Protein AF-A0A1I7S8E9-F1 (afdb_monomer_lite)

Sequence (72 aa):
MRYKCGICIEQLENPVLIRECGHLFCEACLSQWATVRKNAGLSCPFCRTDYTARGLIRVEYSFKRNLQNVKF

Foldseek 3Di:
DACAAPQPRHGADQWKAQQQPGHIHHPVRQVVVCVVCVPPARADPPPRHGGDPVRIDGDPPPDPDPPPPPDD

Secondary structure (DSSP, 8-state):
---B-TTT-SB-SSEEEETTT--EEEHHHHHHHHHHTTTT--B-TTT--B--GGGEEE--------TT----

pLDDT: mean 82.94, std 17.85, range [38.53, 96.44]

Radius of gyration: 13.83 Å; chains: 1; bounding box: 43×19×31 Å

Structure (mmCIF, N/CA/C/O backbone):
data_AF-A0A1I7S8E9-F1
#
_entry.id   AF-A0A1I7S8E9-F1
#
loop_
_atom_site.group_PDB
_atom_site.id
_atom_site.type_symbol
_atom_site.label_atom_id
_atom_site.label_alt_id
_atom_site.label_comp_id
_atom_site.label_asym_id
_atom_site.label_entity_id
_atom_site.label_seq_id
_atom_site.pdbx_PDB_ins_code
_atom_site.Cartn_x
_atom_site.Cartn_y
_atom_site.Cartn_z
_atom_site.occupancy
_atom_site.B_iso_or_equiv
_atom_site.auth_seq_id
_atom_site.auth_comp_id
_atom_site.auth_asym_id
_atom_site.auth_atom_id
_atom_site.pdbx_PDB_model_num
ATOM 1 N N . MET A 1 1 ? -15.477 -9.881 14.102 1.00 44.44 1 MET A N 1
ATOM 2 C CA . MET A 1 1 ? -14.248 -10.030 13.289 1.00 44.44 1 MET A CA 1
ATOM 3 C C . MET A 1 1 ? -13.447 -8.739 13.392 1.00 44.44 1 MET A C 1
ATOM 5 O O . MET A 1 1 ? -14.011 -7.682 13.146 1.00 44.44 1 MET A O 1
ATOM 9 N N . ARG A 1 2 ? -12.195 -8.792 13.865 1.00 57.50 2 ARG A N 1
ATOM 10 C CA . ARG A 1 2 ? -11.326 -7.607 13.992 1.00 57.50 2 ARG A CA 1
ATOM 11 C C . ARG A 1 2 ? -10.557 -7.431 12.683 1.00 57.50 2 ARG A C 1
ATOM 13 O O . ARG A 1 2 ? -9.883 -8.371 12.273 1.00 57.50 2 ARG A O 1
ATOM 20 N N . TYR A 1 3 ? -10.652 -6.265 12.047 1.00 77.25 3 TYR A N 1
ATOM 21 C CA . TYR A 1 3 ? -9.804 -5.935 10.902 1.00 77.25 3 TYR A CA 1
ATOM 22 C C . TYR A 1 3 ? -8.364 -5.743 11.392 1.00 77.25 3 TYR A C 1
ATOM 24 O O . TYR A 1 3 ? -8.076 -4.778 12.105 1.00 77.25 3 TYR A O 1
ATOM 32 N N . LYS A 1 4 ? -7.486 -6.697 11.068 1.00 88.25 4 LYS A N 1
A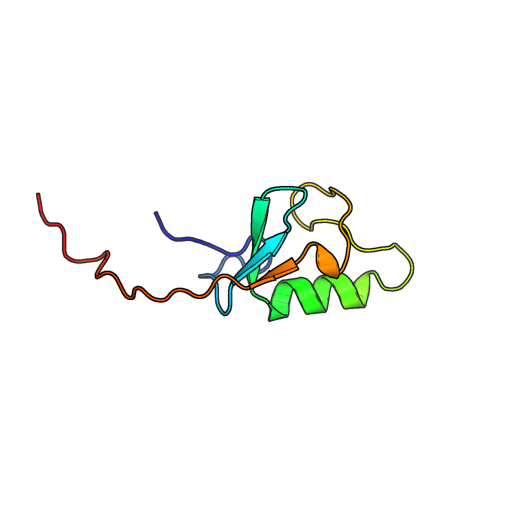TOM 33 C CA . LYS A 1 4 ? -6.069 -6.678 11.440 1.00 88.25 4 LYS A CA 1
ATOM 34 C C . LYS A 1 4 ? -5.192 -6.366 10.233 1.00 88.25 4 LYS A C 1
ATOM 36 O O . LYS A 1 4 ? -5.490 -6.809 9.127 1.00 88.25 4 LYS A O 1
ATOM 41 N N . CYS A 1 5 ? -4.106 -5.637 10.451 1.00 91.94 5 CYS A N 1
ATOM 42 C CA . CYS A 1 5 ? -3.095 -5.382 9.436 1.00 91.94 5 CYS A CA 1
ATOM 43 C C . CYS A 1 5 ? -2.316 -6.663 9.113 1.00 91.94 5 CYS A C 1
ATOM 45 O O . CYS A 1 5 ? -1.810 -7.319 10.017 1.00 91.94 5 CYS A O 1
ATOM 47 N N . GLY A 1 6 ? -2.137 -6.978 7.827 1.00 87.12 6 GLY A N 1
ATOM 48 C CA . GLY A 1 6 ? -1.311 -8.114 7.394 1.00 87.12 6 GLY A CA 1
ATOM 49 C C . GLY A 1 6 ? 0.203 -7.943 7.597 1.00 87.12 6 GLY A C 1
ATOM 50 O O . GLY A 1 6 ? 0.941 -8.869 7.286 1.00 87.12 6 GLY A O 1
ATOM 51 N N . ILE A 1 7 ? 0.668 -6.779 8.082 1.00 93.44 7 ILE A N 1
ATOM 52 C CA . ILE A 1 7 ? 2.086 -6.499 8.381 1.00 93.44 7 ILE A CA 1
ATOM 53 C C . ILE A 1 7 ? 2.336 -6.545 9.893 1.00 93.44 7 ILE A C 1
ATOM 55 O O . ILE A 1 7 ? 3.092 -7.392 10.353 1.00 93.44 7 ILE A O 1
ATOM 59 N N . CYS A 1 8 ? 1.707 -5.656 10.675 1.00 94.56 8 CYS A N 1
ATOM 60 C CA . CYS A 1 8 ? 1.932 -5.604 12.126 1.00 94.56 8 CYS A CA 1
ATOM 61 C C . CYS A 1 8 ? 1.050 -6.574 12.926 1.00 94.56 8 CYS A C 1
ATOM 63 O O . CYS A 1 8 ? 1.273 -6.750 14.116 1.00 94.56 8 CYS A O 1
ATOM 65 N N . ILE A 1 9 ? 0.050 -7.210 12.298 1.00 91.38 9 ILE A N 1
ATOM 66 C CA . ILE A 1 9 ? -0.886 -8.159 12.936 1.00 91.38 9 ILE A CA 1
ATOM 67 C C . ILE A 1 9 ? -1.773 -7.511 14.031 1.00 91.38 9 ILE A C 1
ATOM 69 O O . ILE A 1 9 ? -2.593 -8.180 14.673 1.00 91.38 9 ILE A O 1
ATOM 73 N N . GLU A 1 10 ? -1.690 -6.189 14.192 1.00 91.94 10 GLU A N 1
ATOM 74 C CA . GLU A 1 10 ? -2.529 -5.384 15.082 1.00 91.94 10 GLU A CA 1
ATOM 75 C C . GLU A 1 10 ? -3.777 -4.842 14.378 1.00 91.94 10 GLU A C 1
ATOM 77 O O . GLU A 1 10 ? -4.008 -5.091 13.194 1.00 91.94 10 GLU A O 1
ATOM 82 N N . GLN A 1 11 ? -4.622 -4.122 15.118 1.00 90.69 11 GLN A N 1
ATOM 83 C CA . GLN A 1 11 ? -5.778 -3.433 14.552 1.00 90.69 11 GLN A CA 1
ATOM 84 C C . GLN A 1 11 ? -5.335 -2.388 13.517 1.00 90.69 11 GLN A C 1
ATOM 86 O O . GLN A 1 11 ? -4.333 -1.707 13.706 1.00 90.69 11 GLN A O 1
ATOM 91 N N . LEU A 1 12 ? -6.088 -2.265 12.420 1.00 91.06 12 LEU A N 1
ATOM 92 C CA . LEU A 1 12 ? -5.804 -1.257 11.398 1.00 91.06 12 LEU A CA 1
ATOM 93 C C . LEU A 1 12 ? -5.913 0.167 11.966 1.00 91.06 12 LEU A C 1
ATOM 95 O O . LEU A 1 12 ? -6.970 0.563 12.458 1.00 91.06 12 LEU A O 1
ATOM 99 N N . GLU 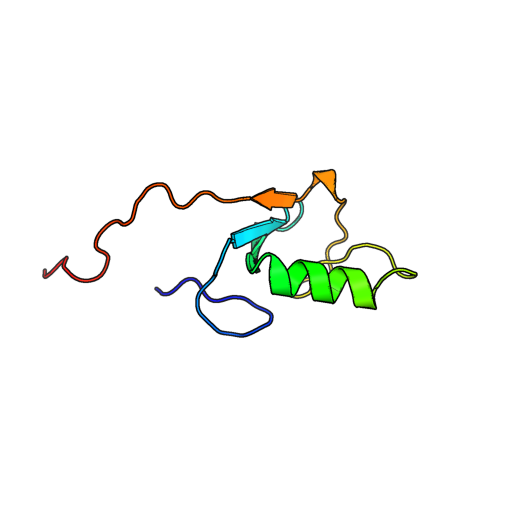A 1 13 ? -4.842 0.937 11.809 1.00 91.12 13 GLU A N 1
ATOM 100 C CA . GLU A 1 13 ? -4.768 2.374 12.068 1.00 91.12 13 GLU A CA 1
ATOM 101 C C . GLU A 1 13 ? -4.543 3.097 10.736 1.00 91.12 13 GLU A C 1
ATOM 103 O O . GLU A 1 13 ? -3.639 2.726 9.984 1.00 91.12 13 GLU A O 1
ATOM 108 N N . ASN A 1 14 ? -5.378 4.097 10.428 1.00 92.56 14 ASN A N 1
ATOM 109 C CA . ASN A 1 14 ? -5.370 4.812 9.143 1.00 92.56 14 ASN A CA 1
ATOM 110 C C . ASN A 1 14 ? -5.287 3.829 7.957 1.00 92.56 14 ASN A C 1
ATOM 112 O O . ASN A 1 14 ? -4.265 3.751 7.270 1.00 92.56 14 ASN A O 1
ATOM 116 N N . PRO A 1 15 ? -6.316 2.984 7.769 1.00 93.00 15 PRO A N 1
ATOM 117 C CA . PRO A 1 15 ? -6.272 1.898 6.800 1.00 93.00 15 PRO A CA 1
ATOM 118 C C . PRO A 1 15 ? -6.090 2.417 5.369 1.00 93.00 15 PRO A C 1
ATOM 120 O O . PRO A 1 15 ? -6.762 3.345 4.909 1.00 93.00 15 PRO A O 1
ATOM 123 N N . VAL A 1 16 ? -5.235 1.730 4.625 1.00 94.19 16 VAL A N 1
ATOM 124 C CA . VAL A 1 16 ? -5.049 1.932 3.194 1.00 94.19 16 VAL A CA 1
ATOM 125 C C . VAL A 1 16 ? -5.358 0.626 2.477 1.00 94.19 16 VAL A C 1
ATOM 127 O O . VAL A 1 16 ? -4.809 -0.427 2.809 1.00 94.19 16 VAL A O 1
ATOM 130 N N . LEU A 1 17 ? -6.259 0.707 1.502 1.00 93.62 17 LEU A N 1
ATOM 131 C CA . LEU A 1 17 ? -6.632 -0.372 0.599 1.00 93.62 17 LEU A CA 1
ATOM 132 C C . LEU A 1 17 ? -5.783 -0.286 -0.671 1.00 93.62 17 LEU A C 1
ATOM 134 O O . LEU A 1 17 ? -5.715 0.772 -1.301 1.00 93.62 17 LEU A O 1
ATOM 138 N N . ILE A 1 18 ? -5.194 -1.407 -1.079 1.00 95.50 18 ILE A N 1
ATOM 139 C CA . ILE A 1 18 ? -4.590 -1.547 -2.409 1.00 95.50 18 ILE A CA 1
ATOM 140 C C . ILE A 1 18 ? -5.698 -1.955 -3.385 1.00 95.50 18 ILE A C 1
ATOM 142 O O . ILE A 1 18 ? -6.226 -3.063 -3.283 1.00 95.50 18 ILE A O 1
ATOM 146 N N . ARG A 1 19 ? -6.070 -1.078 -4.323 1.00 95.38 19 ARG A N 1
ATOM 147 C CA . ARG A 1 19 ? -7.196 -1.293 -5.256 1.00 95.38 19 ARG A CA 1
ATOM 148 C C . ARG A 1 19 ? -7.053 -2.551 -6.100 1.00 95.38 19 ARG A C 1
ATOM 150 O O . ARG A 1 19 ? -8.047 -3.210 -6.375 1.00 95.38 19 ARG A O 1
ATOM 157 N N . GLU A 1 20 ? -5.834 -2.865 -6.508 1.00 96.00 20 GLU A N 1
ATOM 158 C CA . GLU A 1 20 ? -5.519 -3.946 -7.436 1.00 96.00 20 GLU A CA 1
ATOM 159 C C . GLU A 1 20 ? -5.698 -5.337 -6.807 1.00 96.00 20 GLU A C 1
ATOM 161 O O . GLU A 1 20 ? -5.898 -6.306 -7.533 1.00 96.00 20 GLU A O 1
ATOM 166 N N . CYS A 1 21 ? -5.664 -5.453 -5.472 1.00 95.62 21 CYS A N 1
ATOM 167 C CA . CYS A 1 21 ? -5.792 -6.746 -4.788 1.00 95.62 21 CYS A CA 1
ATOM 168 C C . CYS A 1 21 ? -6.743 -6.768 -3.583 1.00 95.62 21 CYS A C 1
ATOM 170 O O . CYS A 1 21 ? -6.957 -7.829 -3.004 1.00 95.62 21 CYS A O 1
ATOM 172 N N . GLY A 1 22 ? -7.284 -5.625 -3.164 1.00 92.25 22 GLY A N 1
ATOM 173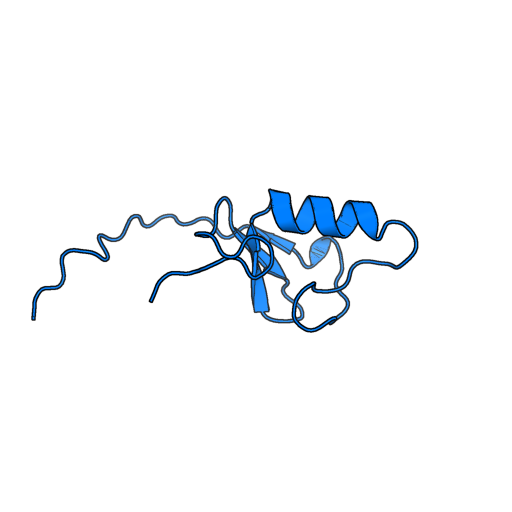 C CA . GLY A 1 22 ? -8.268 -5.531 -2.085 1.00 92.25 22 GLY A CA 1
ATOM 174 C C . GLY A 1 22 ? -7.725 -5.730 -0.663 1.00 92.25 22 GLY A C 1
ATOM 175 O O . GLY A 1 22 ? -8.513 -5.794 0.278 1.00 92.25 22 GLY A O 1
ATOM 176 N N . HIS A 1 23 ? -6.407 -5.821 -0.467 1.00 94.12 23 HIS A N 1
ATOM 177 C CA . HIS A 1 23 ? -5.821 -5.995 0.867 1.00 94.12 23 HIS A CA 1
ATOM 178 C C . HIS A 1 23 ? -5.666 -4.659 1.605 1.00 94.12 23 HIS A C 1
ATOM 180 O O . HIS A 1 23 ? -5.332 -3.637 1.001 1.00 94.12 23 HIS A O 1
ATOM 186 N N . LEU A 1 24 ? -5.886 -4.694 2.923 1.00 92.94 24 LEU A N 1
ATOM 187 C CA . LEU A 1 24 ? -5.846 -3.542 3.824 1.00 92.94 24 LEU A CA 1
ATOM 188 C C . LEU A 1 24 ? -4.624 -3.592 4.744 1.00 92.94 24 LEU A C 1
ATOM 190 O O . LEU A 1 24 ? -4.323 -4.623 5.353 1.00 92.94 24 LEU A O 1
ATOM 194 N N . PHE A 1 25 ? -3.971 -2.447 4.909 1.00 94.75 25 PHE A N 1
ATOM 195 C CA . PHE A 1 25 ? -2.828 -2.277 5.805 1.00 94.75 25 PHE A CA 1
ATOM 196 C C . PHE A 1 25 ? -2.918 -0.944 6.540 1.00 94.75 25 PHE A C 1
ATOM 198 O O . PHE A 1 25 ? -3.612 -0.041 6.083 1.00 94.75 25 PHE A O 1
ATOM 205 N N . CYS A 1 26 ? -2.204 -0.795 7.657 1.00 95.44 26 CYS A N 1
ATOM 206 C CA . CYS A 1 26 ? -1.996 0.531 8.227 1.00 95.44 26 CYS A CA 1
ATOM 207 C C . CYS A 1 26 ? -1.180 1.370 7.241 1.00 95.44 26 CYS A C 1
ATOM 209 O O . CYS A 1 26 ? -0.239 0.854 6.625 1.00 95.44 26 CYS A O 1
ATOM 211 N N . GLU A 1 27 ? -1.492 2.658 7.125 1.00 94.56 27 GLU A N 1
ATOM 212 C CA . GLU A 1 27 ? -0.741 3.582 6.273 1.00 94.56 27 GLU A CA 1
ATOM 213 C C . GLU A 1 27 ? 0.763 3.536 6.570 1.00 94.56 27 GLU A C 1
ATOM 215 O O . GLU A 1 27 ? 1.577 3.412 5.650 1.00 94.56 27 GLU A O 1
ATOM 220 N N . ALA A 1 28 ? 1.130 3.584 7.855 1.00 96.00 28 ALA A N 1
ATOM 221 C CA . ALA A 1 28 ? 2.523 3.562 8.289 1.00 96.00 28 ALA A CA 1
ATOM 222 C C . ALA A 1 28 ? 3.229 2.268 7.855 1.00 96.00 28 ALA A C 1
ATOM 224 O O . ALA A 1 28 ? 4.320 2.314 7.287 1.00 96.00 28 ALA A O 1
ATOM 225 N N . CYS A 1 29 ? 2.578 1.117 8.047 1.00 96.44 29 CYS A N 1
ATOM 226 C CA . CYS A 1 29 ? 3.135 -0.180 7.672 1.00 96.44 29 CYS A CA 1
ATOM 227 C C . CYS A 1 29 ? 3.340 -0.297 6.156 1.00 96.44 29 CYS A C 1
ATOM 229 O O . CYS A 1 29 ? 4.398 -0.738 5.706 1.00 96.44 29 CYS A O 1
ATOM 231 N N . LEU A 1 30 ? 2.355 0.122 5.357 1.00 94.88 30 LEU A N 1
ATOM 232 C CA . LEU A 1 30 ? 2.464 0.061 3.900 1.00 94.88 30 LEU A CA 1
ATOM 233 C C . LEU A 1 30 ? 3.521 1.040 3.363 1.00 94.88 30 LEU A C 1
ATOM 235 O O . LEU A 1 30 ? 4.248 0.712 2.425 1.00 94.88 30 LEU A O 1
ATOM 239 N N . SER A 1 31 ? 3.658 2.211 3.988 1.00 93.56 31 SER A N 1
ATOM 240 C CA . SER A 1 31 ? 4.673 3.215 3.637 1.00 93.56 31 SER A CA 1
ATOM 241 C C . SER A 1 31 ? 6.095 2.742 3.954 1.00 93.56 31 SER A C 1
ATOM 243 O O . SER A 1 31 ? 7.009 2.914 3.140 1.00 93.56 31 SER A O 1
ATOM 245 N N . GLN A 1 32 ? 6.292 2.095 5.107 1.00 94.81 32 GLN A N 1
ATOM 246 C CA . GLN A 1 32 ? 7.564 1.458 5.464 1.00 94.81 32 GLN A CA 1
ATOM 247 C C . GLN A 1 32 ? 7.922 0.352 4.468 1.00 94.81 32 GLN A C 1
ATOM 249 O O . GLN A 1 32 ? 9.041 0.324 3.954 1.00 94.81 32 GLN A O 1
ATOM 254 N N . TRP A 1 33 ? 6.957 -0.504 4.125 1.00 93.50 33 TRP A N 1
ATOM 255 C CA . TRP A 1 33 ? 7.142 -1.550 3.122 1.00 93.50 33 TRP A CA 1
ATOM 256 C C . TRP A 1 33 ? 7.567 -0.985 1.758 1.00 93.50 33 TRP A C 1
ATOM 258 O O . TRP A 1 33 ? 8.561 -1.428 1.181 1.00 93.50 33 TRP A O 1
ATOM 268 N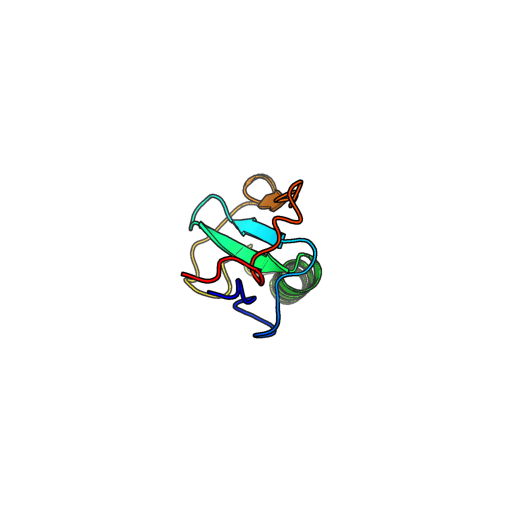 N . ALA A 1 34 ? 6.870 0.046 1.272 1.00 90.31 34 ALA A N 1
ATOM 269 C CA . ALA A 1 34 ? 7.211 0.721 0.021 1.00 90.31 34 ALA A CA 1
ATOM 270 C C . ALA A 1 34 ? 8.621 1.343 0.053 1.00 90.31 34 ALA A C 1
ATOM 272 O O . ALA A 1 34 ? 9.344 1.301 -0.942 1.00 90.31 34 ALA A O 1
ATOM 273 N N . THR A 1 35 ? 9.046 1.869 1.206 1.00 89.50 35 THR A N 1
ATOM 274 C CA . THR A 1 35 ? 10.378 2.469 1.389 1.00 89.50 35 THR A CA 1
ATOM 275 C C . THR A 1 35 ? 11.501 1.436 1.284 1.00 89.50 35 THR A C 1
ATOM 277 O O . THR A 1 35 ? 12.525 1.716 0.662 1.00 89.50 35 THR A O 1
ATOM 280 N N . VAL A 1 36 ? 11.308 0.232 1.831 1.00 86.06 36 VAL A N 1
ATOM 281 C CA . VAL A 1 36 ? 12.277 -0.876 1.713 1.00 86.06 36 VAL A CA 1
ATOM 282 C C . VAL A 1 36 ? 12.391 -1.368 0.263 1.00 86.06 36 VAL A C 1
ATOM 284 O O . VAL A 1 36 ? 13.437 -1.857 -0.158 1.00 86.06 36 VAL A O 1
ATOM 287 N N . ARG A 1 37 ? 11.332 -1.199 -0.535 1.00 84.12 37 ARG A N 1
ATOM 288 C CA . ARG A 1 37 ? 11.220 -1.701 -1.913 1.00 84.12 37 ARG A CA 1
ATOM 289 C C . ARG A 1 37 ? 11.525 -0.654 -2.991 1.00 84.12 37 ARG A C 1
ATOM 291 O O . ARG A 1 37 ? 11.223 -0.908 -4.151 1.00 84.12 37 ARG A O 1
ATOM 298 N N . LYS A 1 38 ? 12.149 0.486 -2.658 1.00 71.44 38 LYS A N 1
ATOM 299 C CA . LYS A 1 38 ? 12.377 1.628 -3.578 1.00 71.44 38 LYS A CA 1
ATOM 300 C C . LYS A 1 38 ? 12.899 1.264 -4.980 1.00 71.44 38 LYS A C 1
ATOM 302 O O . LYS A 1 38 ? 12.516 1.925 -5.937 1.00 71.44 38 LYS A O 1
ATOM 307 N N . ASN A 1 39 ? 13.703 0.206 -5.116 1.00 75.31 39 ASN A N 1
ATOM 308 C CA . ASN A 1 39 ? 14.278 -0.225 -6.400 1.00 75.31 39 ASN A CA 1
ATOM 309 C C . ASN A 1 39 ? 13.529 -1.394 -7.076 1.00 75.31 39 ASN A C 1
ATOM 311 O O . ASN A 1 39 ? 13.908 -1.805 -8.166 1.00 75.31 39 ASN A O 1
ATOM 315 N N . ALA A 1 40 ? 12.500 -1.953 -6.433 1.00 79.94 40 ALA A N 1
ATOM 316 C CA . ALA A 1 40 ? 11.797 -3.167 -6.861 1.00 79.94 40 ALA A CA 1
ATOM 317 C C . ALA A 1 40 ? 10.323 -2.928 -7.243 1.00 79.94 40 ALA A C 1
ATOM 319 O O . ALA A 1 40 ? 9.603 -3.885 -7.512 1.00 79.94 40 ALA A O 1
ATOM 320 N N . GLY A 1 41 ? 9.868 -1.671 -7.248 1.00 85.12 41 GLY A N 1
ATOM 321 C CA . GLY A 1 41 ? 8.465 -1.330 -7.483 1.00 85.12 41 GLY A CA 1
ATOM 322 C C . GLY A 1 41 ? 7.560 -1.587 -6.271 1.00 85.12 41 GLY A C 1
ATOM 323 O O . GLY A 1 41 ? 7.981 -2.083 -5.223 1.00 85.12 41 GLY A O 1
ATOM 324 N N . LEU A 1 42 ? 6.291 -1.198 -6.404 1.00 92.50 42 LEU A N 1
ATOM 325 C CA . LEU A 1 42 ? 5.280 -1.344 -5.359 1.00 92.50 42 LEU A CA 1
ATOM 326 C C . LEU A 1 42 ? 4.542 -2.677 -5.531 1.00 92.50 42 LEU A C 1
ATOM 328 O O . LEU A 1 42 ? 3.86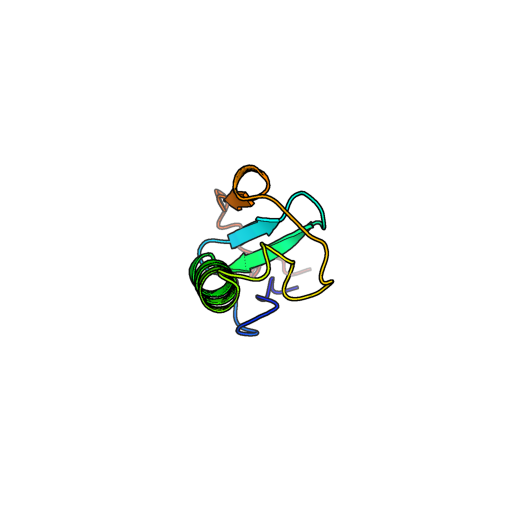2 -2.881 -6.531 1.00 92.50 42 LEU A O 1
ATOM 332 N N . SER A 1 43 ? 4.653 -3.561 -4.538 1.00 95.06 43 SER A N 1
ATOM 333 C CA . SER A 1 43 ? 4.000 -4.879 -4.523 1.00 95.06 43 SER A CA 1
ATOM 334 C C . SER A 1 43 ? 3.321 -5.136 -3.185 1.00 95.06 43 SER A C 1
ATOM 336 O O . SER A 1 43 ? 3.842 -4.758 -2.133 1.00 95.06 43 SER A O 1
ATOM 338 N N . CYS A 1 44 ? 2.139 -5.751 -3.205 1.00 94.88 44 CYS A N 1
ATOM 339 C CA . CYS A 1 44 ? 1.369 -6.032 -1.999 1.00 94.88 44 CYS A CA 1
ATOM 340 C C . CYS A 1 44 ? 2.172 -6.944 -1.043 1.00 94.88 44 CYS A C 1
ATOM 342 O O . CYS A 1 44 ? 2.606 -8.016 -1.467 1.00 94.88 44 CYS A O 1
ATOM 344 N N . PRO A 1 45 ? 2.322 -6.594 0.249 1.00 93.50 45 PRO A N 1
ATOM 345 C CA . PRO A 1 45 ? 3.029 -7.434 1.221 1.00 93.50 45 PRO A CA 1
ATOM 346 C C . PRO A 1 45 ? 2.418 -8.834 1.397 1.00 93.50 45 PRO A C 1
ATOM 348 O O . PRO A 1 45 ? 3.123 -9.768 1.766 1.00 93.50 45 PRO A O 1
ATOM 351 N N . PHE A 1 46 ? 1.113 -8.982 1.143 1.00 92.19 46 PHE A N 1
ATOM 352 C CA . PHE A 1 46 ? 0.378 -10.225 1.386 1.00 92.19 46 PHE A CA 1
ATOM 353 C C . PHE A 1 46 ? 0.360 -11.155 0.166 1.00 92.19 46 PHE A C 1
ATOM 355 O O . PHE A 1 46 ? 0.755 -12.312 0.260 1.00 92.19 46 PHE A O 1
ATOM 362 N N . CYS A 1 47 ? -0.074 -10.652 -0.992 1.00 94.62 47 CYS A N 1
ATOM 363 C CA . CYS A 1 47 ? -0.271 -11.461 -2.203 1.00 94.62 47 CYS A CA 1
ATOM 364 C C . CYS A 1 47 ? 0.722 -11.155 -3.330 1.00 94.62 47 CYS A C 1
ATOM 366 O O . CYS A 1 47 ? 0.677 -11.802 -4.371 1.00 94.62 47 CYS A O 1
ATOM 368 N N . ARG A 1 48 ? 1.624 -10.183 -3.131 1.00 93.56 48 ARG A N 1
ATOM 369 C CA . ARG A 1 48 ? 2.638 -9.743 -4.104 1.00 93.56 48 ARG A CA 1
ATOM 370 C C . ARG A 1 48 ? 2.091 -9.151 -5.404 1.00 93.56 48 ARG A C 1
ATOM 372 O O . ARG A 1 48 ? 2.886 -8.875 -6.289 1.00 93.56 48 ARG A O 1
ATOM 379 N N . THR A 1 49 ? 0.785 -8.896 -5.509 1.00 95.62 49 THR A N 1
ATOM 380 C CA . THR A 1 49 ? 0.212 -8.135 -6.628 1.00 95.62 49 THR A CA 1
ATOM 381 C C . THR A 1 49 ? 0.861 -6.760 -6.714 1.00 95.62 49 THR A C 1
ATOM 383 O O . THR A 1 49 ? 0.891 -6.029 -5.718 1.00 95.62 49 THR A O 1
ATOM 386 N N . ASP A 1 50 ? 1.364 -6.416 -7.895 1.00 95.56 50 ASP A N 1
ATOM 387 C CA . ASP A 1 50 ? 1.911 -5.093 -8.168 1.00 95.56 50 ASP A CA 1
ATOM 388 C C . ASP A 1 50 ? 0.802 -4.039 -8.170 1.00 95.56 50 ASP A C 1
ATOM 390 O O . ASP A 1 50 ? -0.330 -4.292 -8.587 1.00 95.56 50 ASP A O 1
ATOM 394 N N . TYR A 1 51 ? 1.123 -2.845 -7.685 1.00 94.44 51 TYR A N 1
ATOM 395 C CA . TYR A 1 51 ? 0.186 -1.729 -7.631 1.00 94.44 51 TYR A CA 1
ATOM 396 C C . TYR A 1 51 ? 0.885 -0.408 -7.934 1.00 94.44 51 TYR A C 1
ATOM 398 O O . TYR A 1 51 ? 2.109 -0.316 -8.002 1.00 94.44 51 TYR A O 1
ATOM 406 N N . THR A 1 52 ? 0.104 0.653 -8.120 1.00 92.75 52 THR A N 1
ATOM 407 C CA . THR A 1 52 ? 0.649 2.005 -8.304 1.00 92.75 52 THR A CA 1
ATOM 408 C C . THR A 1 52 ? 0.319 2.887 -7.108 1.00 92.75 52 THR A C 1
ATOM 410 O O . THR A 1 52 ? -0.641 2.630 -6.391 1.00 92.75 52 THR A O 1
ATOM 413 N N . ALA A 1 53 ? 1.052 3.986 -6.905 1.00 88.50 53 ALA A N 1
ATOM 414 C CA . ALA A 1 53 ? 0.722 4.944 -5.842 1.00 88.50 53 ALA A CA 1
ATOM 415 C C . ALA A 1 53 ? -0.716 5.501 -5.966 1.00 88.50 53 ALA A C 1
ATOM 417 O O . ALA A 1 53 ? -1.364 5.768 -4.960 1.00 88.50 53 ALA A O 1
ATOM 418 N N . ARG A 1 54 ? -1.248 5.603 -7.195 1.00 91.88 54 ARG A N 1
ATOM 419 C CA . ARG A 1 54 ? -2.651 5.977 -7.475 1.00 91.88 54 ARG A CA 1
ATOM 420 C C . ARG A 1 54 ? -3.657 4.869 -7.133 1.00 91.88 54 ARG A C 1
ATOM 422 O O . ARG A 1 54 ? -4.854 5.125 -7.065 1.00 91.88 54 ARG A O 1
ATOM 429 N N . GLY A 1 55 ? -3.176 3.642 -6.948 1.00 91.25 55 GLY A N 1
ATOM 430 C CA . GLY A 1 55 ? -3.934 2.473 -6.511 1.00 91.25 55 GLY A CA 1
ATOM 431 C C . GLY A 1 55 ? -4.217 2.446 -5.007 1.00 91.25 55 GLY A C 1
ATOM 432 O O . GLY A 1 55 ? -4.925 1.559 -4.544 1.00 91.25 55 GLY A O 1
ATOM 433 N N . LEU A 1 56 ? -3.696 3.403 -4.233 1.00 93.94 56 LEU A N 1
ATOM 434 C CA . LEU A 1 56 ? -3.898 3.472 -2.788 1.00 93.94 56 LEU A CA 1
ATOM 435 C C . LEU A 1 56 ? -5.147 4.289 -2.442 1.00 93.94 56 LEU A C 1
ATOM 437 O O . LEU A 1 56 ? -5.224 5.478 -2.747 1.00 93.94 56 LEU A O 1
ATOM 441 N N . ILE A 1 57 ? -6.111 3.660 -1.768 1.00 94.44 57 ILE A N 1
ATOM 442 C CA . ILE A 1 57 ? -7.310 4.326 -1.238 1.00 94.44 57 ILE A CA 1
ATOM 443 C C . ILE A 1 57 ? -7.216 4.379 0.283 1.00 94.44 57 ILE A C 1
ATOM 445 O O . ILE A 1 57 ? -7.161 3.338 0.938 1.00 94.44 57 ILE A O 1
ATOM 449 N N . ARG A 1 58 ? -7.257 5.588 0.850 1.00 92.38 58 ARG A N 1
ATOM 450 C CA . ARG A 1 58 ? -7.466 5.784 2.290 1.00 92.38 58 ARG A CA 1
ATOM 451 C C . ARG A 1 58 ? -8.916 5.470 2.622 1.00 92.38 58 ARG A C 1
ATOM 453 O O . ARG A 1 58 ? -9.825 6.027 2.008 1.00 92.38 58 ARG A O 1
ATOM 460 N N . VAL A 1 59 ? -9.127 4.566 3.569 1.00 88.31 59 VAL A N 1
ATOM 461 C CA . VAL A 1 59 ? -10.474 4.196 4.001 1.00 88.31 59 VAL A CA 1
ATOM 462 C C . VAL A 1 59 ? -10.806 4.991 5.259 1.00 88.31 59 VAL A C 1
ATOM 464 O O . VAL A 1 59 ? -10.383 4.652 6.359 1.00 88.31 59 VAL A O 1
ATOM 467 N N . GLU A 1 60 ? -11.572 6.065 5.098 1.00 78.38 60 GLU A N 1
ATOM 468 C CA . GLU A 1 60 ? -12.102 6.819 6.233 1.00 78.38 60 GLU A CA 1
ATOM 469 C C . GLU A 1 60 ? -13.145 5.963 6.964 1.00 78.38 60 GLU A C 1
ATOM 471 O O . GLU A 1 60 ? -14.215 5.652 6.434 1.00 78.38 60 GLU A O 1
ATOM 476 N N . TYR A 1 61 ? -12.860 5.563 8.203 1.00 62.25 61 TYR A N 1
ATOM 477 C CA . TYR A 1 61 ? -13.848 4.907 9.058 1.00 62.25 61 TYR A CA 1
ATOM 478 C C . TYR A 1 61 ? -14.812 5.956 9.639 1.00 62.25 61 TYR A C 1
ATOM 480 O O . TYR A 1 61 ? -14.831 6.187 10.846 1.00 62.25 61 TYR A O 1
ATOM 488 N N . SER A 1 62 ? -15.669 6.577 8.821 1.00 51.62 62 SER A N 1
ATOM 489 C CA . SER A 1 62 ? -16.696 7.532 9.296 1.00 51.62 62 SER A CA 1
ATOM 490 C C . SER A 1 62 ? -17.819 6.884 10.125 1.00 51.62 62 SER A C 1
ATOM 492 O O . SER A 1 62 ? -18.894 7.449 10.291 1.00 51.62 62 SER A O 1
ATOM 494 N N . PHE A 1 63 ? -17.602 5.694 10.682 1.00 49.59 63 PHE A N 1
ATOM 495 C CA . PHE A 1 63 ? -18.546 5.060 11.583 1.00 49.59 63 PHE A CA 1
ATOM 496 C C . PHE A 1 63 ? -17.774 4.286 12.653 1.00 49.59 63 PHE A C 1
ATOM 498 O O . PHE A 1 63 ? -17.468 3.103 12.498 1.00 49.59 63 PHE A O 1
ATOM 505 N N . LYS A 1 64 ? -17.537 4.937 13.799 1.00 47.88 64 LYS A N 1
ATOM 506 C CA . LYS A 1 64 ? -17.451 4.254 15.098 1.00 47.88 64 LYS A CA 1
ATOM 507 C C . LYS A 1 64 ? -18.795 3.558 15.358 1.00 47.88 64 LYS A C 1
ATOM 509 O O . LYS A 1 64 ? -19.587 4.004 16.182 1.00 47.88 64 LYS A O 1
ATOM 514 N N . ARG A 1 65 ? -19.130 2.504 14.607 1.00 47.84 65 ARG A N 1
ATOM 515 C CA . ARG A 1 65 ? -20.322 1.704 14.904 1.00 47.84 65 ARG A CA 1
ATOM 516 C C . ARG A 1 65 ? -19.874 0.803 16.024 1.00 47.84 65 ARG A C 1
ATOM 518 O O . ARG A 1 65 ? -18.969 0.003 15.828 1.00 47.84 65 ARG A O 1
ATOM 525 N N . ASN A 1 66 ? -20.448 1.023 17.196 1.00 44.16 66 ASN A N 1
ATOM 526 C CA . ASN A 1 66 ? -20.374 0.169 18.370 1.00 44.16 66 ASN A CA 1
ATOM 527 C C . ASN A 1 66 ? -20.458 -1.326 17.995 1.00 44.16 66 ASN A C 1
ATOM 529 O O . ASN A 1 66 ? -21.530 -1.917 18.038 1.00 44.16 66 ASN A O 1
ATOM 533 N N . LEU A 1 67 ? -19.337 -1.961 17.648 1.00 54.69 67 LEU A N 1
ATOM 534 C CA . LEU A 1 67 ? -19.272 -3.395 17.340 1.00 54.69 67 LEU A CA 1
ATOM 535 C C . LEU A 1 67 ? -19.068 -4.247 18.605 1.00 54.69 67 LEU A C 1
ATOM 537 O O . LEU A 1 67 ? -18.658 -5.400 18.509 1.00 54.69 67 LEU A O 1
ATOM 541 N N . GLN A 1 68 ? -19.345 -3.692 19.790 1.00 50.56 68 GLN A N 1
ATOM 542 C CA . GLN A 1 68 ? -19.291 -4.419 21.064 1.00 50.56 68 GLN A CA 1
ATOM 543 C C . GLN A 1 68 ? -20.653 -4.594 21.756 1.00 50.56 68 GLN A C 1
ATOM 545 O O . GLN A 1 68 ? -20.699 -5.277 22.768 1.00 50.56 68 GLN A O 1
ATOM 550 N N . ASN A 1 69 ? -21.762 -4.059 21.218 1.00 38.53 69 ASN A N 1
ATOM 551 C CA . ASN A 1 69 ? -23.062 -4.064 21.918 1.00 38.53 69 ASN A CA 1
ATOM 552 C C . ASN A 1 69 ? -24.246 -4.617 21.104 1.00 38.53 69 ASN A C 1
ATOM 554 O O . ASN A 1 69 ? -25.386 -4.240 21.357 1.00 38.53 69 ASN A O 1
ATOM 558 N N . VAL A 1 70 ? -24.022 -5.534 20.159 1.00 45.88 70 VAL A N 1
ATOM 559 C CA . VAL A 1 70 ? -25.124 -6.367 19.646 1.00 45.88 70 VAL A CA 1
ATOM 560 C C . VAL A 1 70 ? -25.145 -7.649 20.475 1.00 45.88 70 VAL A C 1
ATOM 562 O O . VAL A 1 70 ? -24.449 -8.612 20.159 1.00 45.88 70 VAL A O 1
ATOM 565 N N . LYS A 1 71 ? -25.876 -7.614 21.595 1.00 39.41 71 LYS A N 1
ATOM 566 C CA . LYS A 1 71 ? -26.330 -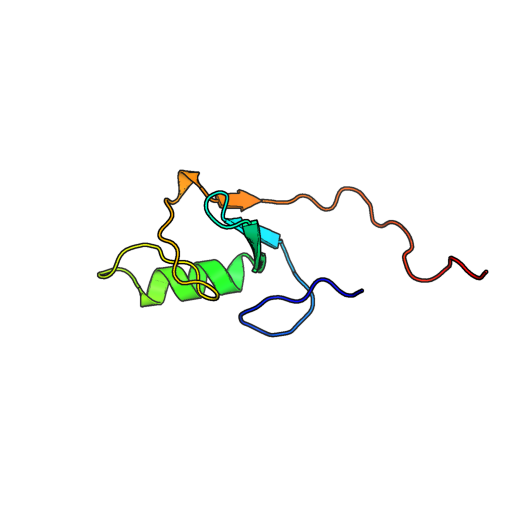8.829 22.279 1.00 39.41 71 LYS A CA 1
ATOM 567 C C . LYS A 1 71 ? -27.503 -9.386 21.468 1.00 39.41 71 LYS A C 1
ATOM 569 O O . LYS A 1 71 ? -28.426 -8.628 21.174 1.00 39.41 71 LYS A O 1
ATOM 574 N N . PHE A 1 72 ? -27.408 -10.652 21.072 1.00 43.72 72 PHE A N 1
ATOM 575 C CA . PHE A 1 72 ? -28.571 -11.440 20.667 1.00 43.72 72 PHE A CA 1
ATOM 576 C C . PHE A 1 72 ? -29.393 -11.799 21.905 1.00 43.72 72 PHE A C 1
ATOM 578 O O . PHE A 1 72 ? -28.769 -11.935 22.986 1.00 43.72 72 PHE A O 1
#

Organism: Bursaphelenchus xylophilus (NCBI:txid6326)

InterPro domains:
  IPR001841 Zinc finger, RING-type [PS50089] (5-48)
  IPR001841 Zinc finger, RING-type [SM00184] (5-47)
  IPR013083 Zinc finger, RING/FYVE/PHD-type [G3DSA:3.30.40.10] (1-72)
  IPR017907 Zinc finger, RING-type, conserved site [PS00518] (21-30)
  IPR027370 Zinc finger, RING-type, eukaryotic [PF13445] (5-45)
  IPR047134 E3 ubiquitin-protein ligase RNF4 [PTHR23041] (3-59)